Protein AF-A0A4S0IEU8-F1 (afdb_monomer)

Radius of gyration: 22.79 Å; Cα contacts (8 Å, |Δi|>4): 18; chains: 1; bounding box: 40×27×61 Å

Mean predicted aligned error: 5.84 Å

Secondary structure (DSSP, 8-state):
-PPPHHHHHHHHHHHHHHHHHTTHHHHHHHHHHHHHHHHHHHHHHHHHHHHHHH-HHHHHHHHHHHHHT-

Solvent-accessible surface area (backbone atoms only — not comparable to full-atom values): 3976 Å² total; per-residue (Å²): 132,81,83,47,75,63,57,56,49,52,51,53,52,52,52,54,48,51,43,54,75,68,38,45,65,61,53,51,49,50,52,51,50,49,54,63,68,46,43,61,64,51,49,52,53,53,43,52,53,39,19,73,76,70,36,55,67,57,34,52,51,53,50,52,51,55,63,75,74,106

Structure (mmCIF, N/CA/C/O backbone):
data_AF-A0A4S0IEU8-F1
#
_entry.id   AF-A0A4S0IEU8-F1
#
loop_
_atom_site.group_PDB
_atom_site.id
_atom_site.type_symbol
_atom_site.label_atom_id
_atom_site.label_alt_id
_atom_site.label_comp_id
_atom_site.label_asym_id
_atom_site.label_entity_id
_atom_site.label_seq_id
_atom_site.pdbx_PDB_ins_code
_atom_site.Cartn_x
_atom_site.Cartn_y
_atom_site.Cartn_z
_atom_site.occupancy
_atom_site.B_iso_or_equiv
_atom_site.auth_seq_id
_atom_site.auth_comp_id
_atom_site.auth_asym_id
_atom_site.auth_atom_id
_atom_site.pdbx_PDB_model_num
ATOM 1 N N . MET A 1 1 ? 11.634 -18.931 -37.859 1.00 63.41 1 MET A N 1
ATOM 2 C CA . MET A 1 1 ? 12.871 -18.115 -37.817 1.00 63.41 1 MET A CA 1
ATOM 3 C C . MET A 1 1 ? 13.362 -18.111 -36.380 1.00 63.41 1 MET A C 1
ATOM 5 O O . MET A 1 1 ? 12.559 -17.835 -35.501 1.00 63.41 1 MET A O 1
ATOM 9 N N . ARG A 1 2 ? 14.607 -18.516 -36.107 1.00 72.88 2 ARG A N 1
ATOM 10 C CA . ARG A 1 2 ? 15.141 -18.504 -34.734 1.00 72.88 2 ARG A CA 1
ATOM 11 C C . ARG A 1 2 ? 15.455 -17.046 -34.385 1.00 72.88 2 ARG A C 1
ATOM 13 O O . ARG A 1 2 ? 16.157 -16.426 -35.183 1.00 72.88 2 ARG A O 1
ATOM 20 N N . PRO A 1 3 ? 14.929 -16.482 -33.287 1.00 72.50 3 PRO A N 1
ATOM 21 C CA . PRO A 1 3 ? 15.271 -15.122 -32.909 1.00 72.50 3 PRO A CA 1
ATOM 22 C C . PRO A 1 3 ? 16.782 -15.055 -32.693 1.00 72.50 3 PRO A C 1
ATOM 24 O O . PRO A 1 3 ? 17.353 -15.817 -31.913 1.00 72.50 3 PRO A O 1
ATOM 27 N N . THR A 1 4 ? 17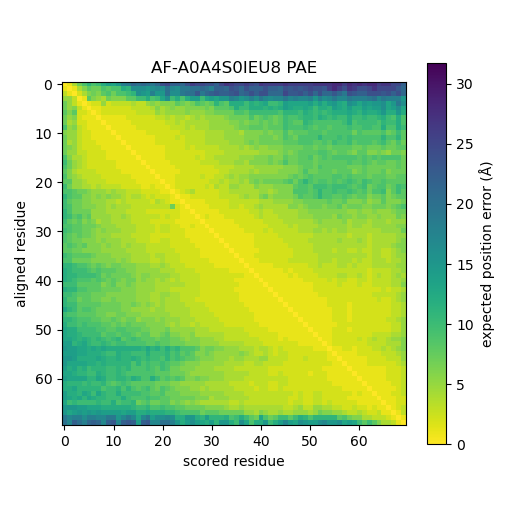.443 -14.194 -33.455 1.00 87.81 4 THR A N 1
ATOM 28 C CA . THR A 1 4 ? 18.866 -13.919 -33.289 1.00 87.81 4 THR A CA 1
ATOM 29 C C . THR A 1 4 ? 19.077 -13.197 -31.965 1.00 87.81 4 THR A C 1
ATOM 31 O O . THR A 1 4 ? 18.227 -12.410 -31.549 1.00 87.81 4 THR A O 1
ATOM 34 N N . LEU A 1 5 ? 20.233 -13.405 -31.331 1.00 90.50 5 LEU A N 1
ATOM 35 C CA . LEU A 1 5 ? 20.598 -12.754 -30.064 1.00 90.50 5 LEU A CA 1
ATOM 36 C C . LEU A 1 5 ? 20.412 -11.224 -30.117 1.00 90.50 5 LEU A C 1
ATOM 38 O O . LEU A 1 5 ? 19.953 -10.613 -29.159 1.00 90.50 5 LEU A O 1
ATOM 42 N N . LYS A 1 6 ? 20.699 -10.631 -31.282 1.00 91.38 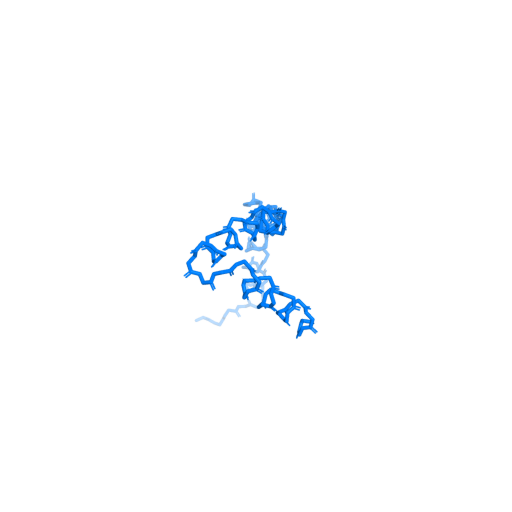6 LYS A N 1
ATOM 43 C CA . LYS A 1 6 ? 20.500 -9.208 -31.567 1.00 91.38 6 LYS A CA 1
ATOM 44 C C . LYS A 1 6 ? 19.032 -8.774 -31.476 1.00 91.38 6 LYS A C 1
ATOM 46 O O . LYS A 1 6 ? 18.747 -7.772 -30.846 1.00 91.38 6 LYS A O 1
ATOM 51 N N . ASN A 1 7 ? 18.102 -9.552 -32.027 1.00 92.81 7 ASN A N 1
ATOM 52 C CA . ASN A 1 7 ? 16.679 -9.200 -32.016 1.00 92.81 7 ASN A CA 1
ATOM 53 C C . ASN A 1 7 ? 16.100 -9.265 -30.598 1.00 92.81 7 ASN A C 1
ATOM 55 O O . ASN A 1 7 ? 15.266 -8.447 -30.230 1.00 92.81 7 ASN A O 1
ATOM 59 N N . VAL A 1 8 ? 16.549 -10.240 -29.799 1.00 94.38 8 VAL A N 1
ATOM 60 C CA . VAL A 1 8 ? 16.164 -10.340 -28.383 1.00 94.38 8 VAL A CA 1
ATOM 61 C C . VAL A 1 8 ? 16.707 -9.143 -27.603 1.00 94.38 8 VAL A C 1
ATOM 63 O O . VAL A 1 8 ? 15.985 -8.561 -26.800 1.00 94.38 8 VAL A O 1
ATOM 66 N N . TRP A 1 9 ? 17.955 -8.746 -27.865 1.00 95.06 9 TRP A N 1
ATOM 67 C CA . TRP A 1 9 ? 18.556 -7.565 -27.251 1.00 95.06 9 TRP A CA 1
ATOM 68 C C . TRP A 1 9 ? 17.835 -6.267 -27.629 1.00 95.06 9 TRP A C 1
ATOM 70 O O . TRP A 1 9 ? 17.535 -5.464 -26.747 1.00 95.06 9 TRP A O 1
ATOM 80 N N . ASP A 1 10 ? 17.521 -6.084 -28.911 1.00 95.69 10 ASP A N 1
ATOM 81 C CA . ASP A 1 10 ? 16.821 -4.899 -29.407 1.00 95.69 10 ASP A CA 1
ATOM 82 C C . ASP A 1 10 ? 15.421 -4.788 -28.774 1.00 95.69 10 ASP A C 1
ATOM 84 O O . ASP A 1 10 ? 15.061 -3.719 -28.286 1.00 95.69 10 ASP A O 1
ATOM 88 N N . LEU A 1 11 ? 14.690 -5.904 -28.647 1.00 95.75 11 LEU A N 1
ATOM 89 C CA . LEU A 1 11 ? 13.380 -5.945 -27.984 1.00 95.75 11 LEU A CA 1
ATOM 90 C C . LEU A 1 11 ? 13.452 -5.584 -26.492 1.00 95.75 11 LEU A C 1
ATOM 92 O O . LEU A 1 11 ? 12.626 -4.815 -25.997 1.00 95.75 11 LEU A O 1
ATOM 96 N N . VAL A 1 12 ? 14.427 -6.133 -25.757 1.00 96.44 12 VAL A N 1
ATOM 97 C CA . VAL A 1 12 ? 14.621 -5.809 -24.332 1.00 96.44 12 VAL A CA 1
ATOM 98 C C . VAL A 1 12 ? 14.972 -4.333 -24.170 1.00 96.44 12 VAL A C 1
ATOM 100 O O . VAL A 1 12 ? 14.405 -3.660 -23.311 1.00 96.44 12 VAL A O 1
ATOM 103 N N . ARG A 1 13 ? 15.872 -3.812 -25.012 1.00 96.56 13 ARG A N 1
ATOM 104 C CA . ARG A 1 13 ? 16.246 -2.396 -25.011 1.00 96.56 13 ARG A CA 1
ATOM 105 C C . ARG A 1 13 ? 15.033 -1.503 -25.258 1.00 96.56 13 ARG A C 1
ATOM 107 O O . ARG A 1 13 ? 14.835 -0.562 -24.499 1.00 96.56 13 ARG A O 1
ATOM 114 N N . GLU A 1 14 ? 14.245 -1.788 -26.287 1.00 96.50 14 GLU A N 1
ATOM 115 C CA . GLU A 1 14 ? 13.058 -1.000 -26.633 1.00 96.50 14 GLU A CA 1
ATOM 116 C C . GLU A 1 14 ? 12.013 -1.038 -25.511 1.00 96.50 14 GLU A C 1
ATOM 118 O O . GLU A 1 14 ? 11.482 0.000 -25.132 1.00 96.50 14 GLU A O 1
ATOM 123 N N . SER A 1 15 ? 11.815 -2.204 -24.889 1.00 95.75 15 SER A N 1
ATOM 124 C CA . SER A 1 15 ? 10.906 -2.360 -23.745 1.00 95.75 15 SER A CA 1
ATOM 125 C C . SER A 1 15 ? 11.344 -1.535 -22.532 1.00 95.75 15 SER A C 1
ATOM 127 O O . SER A 1 15 ? 10.517 -0.892 -21.892 1.00 95.75 15 SER A O 1
ATOM 129 N N . VAL A 1 16 ? 12.642 -1.536 -22.205 1.00 95.25 16 VAL A N 1
ATOM 130 C CA . VAL A 1 16 ? 13.178 -0.752 -21.079 1.00 95.25 16 VAL A CA 1
ATOM 131 C C . VAL A 1 16 ? 13.081 0.745 -21.359 1.00 95.25 16 VAL A C 1
ATOM 133 O O . VAL A 1 16 ? 12.710 1.498 -20.463 1.00 95.25 16 VAL A O 1
ATOM 136 N N . VAL A 1 17 ? 13.393 1.180 -22.583 1.00 96.31 17 VAL A N 1
ATOM 137 C CA . VAL A 1 17 ? 13.273 2.591 -22.976 1.00 96.31 17 VAL A CA 1
ATOM 138 C C . VAL A 1 17 ? 11.818 3.039 -22.894 1.00 96.31 17 VAL A C 1
ATOM 140 O O . VAL A 1 17 ? 11.545 4.009 -22.200 1.00 96.31 17 VAL A O 1
ATOM 143 N N . GLY A 1 18 ? 10.885 2.284 -23.482 1.00 96.06 18 GLY A N 1
ATOM 144 C CA . GLY A 1 18 ? 9.456 2.593 -23.399 1.00 96.06 18 GLY A CA 1
ATOM 145 C C . GLY A 1 18 ? 8.949 2.649 -21.956 1.00 96.06 18 GLY A C 1
ATOM 146 O O . GLY A 1 18 ? 8.267 3.591 -21.580 1.00 96.06 18 GLY A O 1
ATOM 147 N N . PHE A 1 19 ? 9.361 1.706 -21.104 1.00 93.88 19 PHE A N 1
ATOM 148 C CA . PHE A 1 19 ? 8.990 1.703 -19.685 1.00 93.88 19 PHE A CA 1
ATOM 149 C C . PHE A 1 19 ? 9.472 2.955 -18.929 1.00 93.88 19 PHE A C 1
ATOM 151 O O . PHE A 1 19 ? 8.779 3.461 -18.043 1.00 93.88 19 PHE A O 1
ATOM 158 N N . VAL A 1 20 ? 10.666 3.456 -19.253 1.00 94.75 20 VAL A N 1
ATOM 159 C CA . VAL A 1 20 ? 11.207 4.684 -18.656 1.00 94.75 20 VAL A CA 1
ATOM 160 C C . VAL A 1 20 ? 10.528 5.925 -19.236 1.00 94.75 20 VAL A C 1
ATOM 162 O O . VAL A 1 20 ? 10.145 6.801 -18.461 1.00 94.75 20 VAL A O 1
ATOM 165 N N . ASP A 1 21 ? 10.343 5.984 -20.555 1.00 95.56 21 ASP A N 1
ATOM 166 C CA . ASP A 1 21 ? 9.685 7.096 -21.253 1.00 95.56 21 ASP A CA 1
ATOM 167 C C . ASP A 1 21 ? 8.224 7.265 -20.799 1.00 95.56 21 ASP A C 1
ATOM 169 O O . ASP A 1 21 ? 7.763 8.389 -20.583 1.00 95.56 21 ASP A O 1
ATOM 173 N N . ASP A 1 22 ? 7.532 6.159 -20.514 1.00 94.00 22 ASP A N 1
ATOM 174 C CA . ASP A 1 22 ? 6.186 6.138 -19.926 1.00 94.00 22 ASP A CA 1
ATOM 175 C C . ASP A 1 22 ? 6.165 6.544 -18.440 1.00 94.00 22 ASP A C 1
ATOM 177 O O . ASP A 1 22 ? 5.126 6.476 -17.782 1.00 94.00 22 ASP A O 1
ATOM 181 N N . ASN A 1 23 ? 7.300 6.964 -17.869 1.00 92.25 23 ASN A N 1
ATOM 182 C CA . ASN A 1 23 ? 7.443 7.332 -16.459 1.00 92.25 23 ASN A CA 1
ATOM 183 C C . ASN A 1 23 ? 6.948 6.237 -15.497 1.00 92.25 23 ASN A C 1
ATOM 185 O O . ASN A 1 23 ? 6.522 6.531 -14.375 1.00 92.25 23 ASN A O 1
ATOM 189 N N . ALA A 1 24 ? 7.010 4.964 -15.897 1.00 91.75 24 ALA A N 1
ATOM 190 C CA . ALA A 1 24 ? 6.404 3.870 -15.141 1.00 91.75 24 ALA A CA 1
ATOM 191 C C . ALA A 1 24 ? 7.025 3.706 -13.743 1.00 91.75 24 ALA A C 1
ATOM 193 O O . ALA A 1 24 ? 6.325 3.377 -12.784 1.00 91.75 24 ALA A O 1
ATOM 194 N N . LEU A 1 25 ? 8.318 4.021 -13.595 1.00 92.38 25 LEU A N 1
ATOM 195 C CA . LEU A 1 25 ? 8.990 4.089 -12.292 1.00 92.38 25 LEU A CA 1
ATOM 196 C C . LEU A 1 25 ? 8.385 5.169 -11.391 1.00 92.38 25 LEU A C 1
ATOM 198 O O . LEU A 1 25 ? 8.075 4.902 -10.232 1.00 92.38 25 LEU A O 1
ATOM 202 N N . SER A 1 26 ? 8.186 6.374 -11.926 1.00 94.12 26 SER A N 1
ATOM 203 C CA . SER A 1 26 ? 7.598 7.501 -11.199 1.00 94.12 26 SER A CA 1
ATOM 204 C C . SER A 1 26 ? 6.143 7.223 -10.826 1.00 94.12 26 SER A C 1
ATOM 206 O O . SER A 1 26 ? 5.733 7.512 -9.704 1.00 94.12 26 SER A O 1
ATOM 208 N N . HIS A 1 27 ? 5.370 6.601 -11.720 1.00 94.19 27 HIS A N 1
ATOM 209 C CA . HIS A 1 27 ? 4.006 6.159 -11.431 1.00 94.19 27 HIS A CA 1
ATOM 210 C C . HIS A 1 27 ? 3.968 5.094 -10.330 1.00 94.19 27 HIS A C 1
ATOM 212 O O . HIS A 1 27 ? 3.185 5.220 -9.388 1.00 94.19 27 HIS A O 1
ATOM 218 N N . GLY A 1 28 ? 4.842 4.086 -10.394 1.00 94.25 28 GLY A N 1
ATOM 219 C CA . GLY A 1 28 ? 4.966 3.074 -9.345 1.00 94.25 28 GLY A CA 1
ATOM 220 C C . GLY A 1 28 ? 5.363 3.682 -7.998 1.00 94.25 28 GLY A C 1
ATOM 221 O O . GLY A 1 28 ? 4.747 3.381 -6.976 1.00 94.25 28 GLY A O 1
ATOM 222 N N . ALA A 1 29 ? 6.330 4.602 -8.000 1.00 95.62 29 ALA A N 1
ATOM 223 C CA . ALA A 1 29 ? 6.734 5.337 -6.808 1.00 95.62 29 ALA A CA 1
ATOM 224 C C . ALA A 1 29 ? 5.575 6.165 -6.235 1.00 95.62 29 ALA A C 1
ATOM 226 O O . ALA A 1 29 ? 5.331 6.115 -5.032 1.00 95.62 29 ALA A O 1
ATOM 227 N N . ALA A 1 30 ? 4.815 6.869 -7.077 1.00 96.56 30 ALA A N 1
ATOM 228 C CA . ALA A 1 30 ? 3.650 7.637 -6.649 1.00 96.56 30 ALA A CA 1
ATOM 229 C C . ALA A 1 30 ? 2.581 6.747 -5.997 1.00 96.56 30 ALA A C 1
ATOM 231 O O . ALA A 1 30 ? 2.039 7.118 -4.958 1.00 96.56 30 ALA A O 1
ATOM 232 N N . MET A 1 31 ? 2.317 5.557 -6.548 1.00 96.38 31 MET A N 1
ATOM 233 C CA . MET A 1 31 ? 1.396 4.588 -5.941 1.00 96.38 31 MET A CA 1
ATOM 234 C C . MET A 1 31 ? 1.905 4.082 -4.587 1.00 96.38 31 MET A C 1
ATOM 236 O O . MET A 1 31 ? 1.134 4.016 -3.631 1.00 96.38 31 MET A O 1
ATOM 240 N N . ALA A 1 32 ? 3.199 3.769 -4.477 1.00 97.00 32 ALA A N 1
ATOM 241 C CA . ALA A 1 32 ? 3.804 3.321 -3.225 1.00 97.00 32 ALA A CA 1
ATOM 242 C C . ALA A 1 32 ? 3.758 4.411 -2.142 1.00 97.00 32 ALA A C 1
ATOM 244 O O . ALA A 1 32 ? 3.345 4.137 -1.016 1.00 97.00 32 ALA A O 1
ATOM 245 N N . PHE A 1 33 ? 4.117 5.652 -2.486 1.00 96.19 33 PHE A N 1
ATOM 246 C CA . PHE A 1 33 ? 4.014 6.795 -1.576 1.00 96.19 33 PHE A CA 1
ATOM 247 C C . PHE A 1 33 ? 2.568 7.055 -1.168 1.00 96.19 33 PHE A C 1
ATOM 249 O O . PHE A 1 33 ? 2.295 7.219 0.017 1.00 96.19 33 PHE A O 1
ATOM 256 N N . TYR A 1 34 ? 1.630 7.031 -2.116 1.00 95.44 34 TYR A N 1
ATOM 257 C CA . TYR A 1 34 ? 0.212 7.172 -1.808 1.00 95.44 34 TYR A CA 1
ATOM 258 C C . TYR A 1 34 ? -0.254 6.094 -0.826 1.00 95.44 34 TYR A C 1
ATOM 260 O O . TYR A 1 34 ? -0.845 6.430 0.198 1.00 95.44 34 TYR A O 1
ATOM 268 N N . ALA A 1 35 ? 0.052 4.819 -1.074 1.00 96.19 35 ALA A N 1
ATOM 269 C CA . ALA A 1 35 ? -0.330 3.723 -0.187 1.00 96.19 35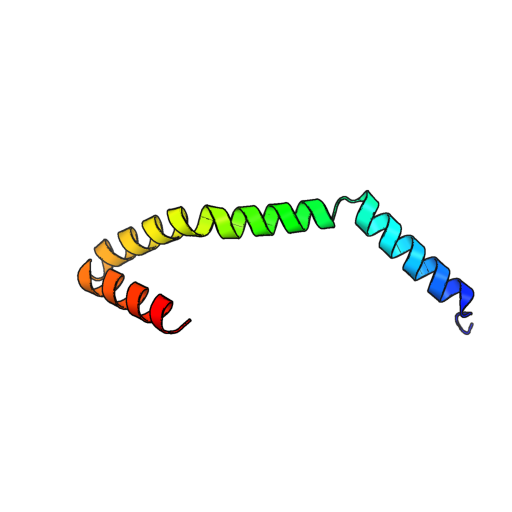 ALA A CA 1
ATOM 270 C C . ALA A 1 35 ? 0.294 3.865 1.212 1.00 96.19 35 ALA A C 1
ATOM 272 O O . ALA A 1 35 ? -0.414 3.786 2.212 1.00 96.19 3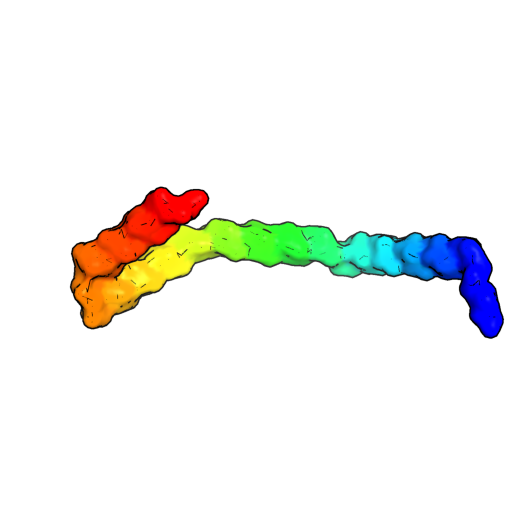5 ALA A O 1
ATOM 273 N N . ALA A 1 36 ? 1.599 4.134 1.293 1.00 96.50 36 ALA A N 1
ATOM 274 C CA . ALA A 1 36 ? 2.305 4.250 2.566 1.00 96.50 36 ALA A CA 1
ATOM 275 C C . ALA A 1 36 ? 1.842 5.468 3.380 1.00 96.50 36 ALA A C 1
ATOM 277 O O . ALA A 1 36 ? 1.573 5.355 4.574 1.00 96.50 36 ALA A O 1
ATOM 278 N N . THR A 1 37 ? 1.715 6.635 2.746 1.00 96.25 37 THR A N 1
ATOM 279 C CA . THR A 1 37 ? 1.320 7.876 3.425 1.00 96.25 37 THR A CA 1
ATOM 280 C C . THR A 1 37 ? -0.171 7.902 3.765 1.00 96.25 37 THR A C 1
ATOM 282 O O . THR A 1 37 ? -0.546 8.435 4.808 1.00 96.25 37 THR A O 1
ATOM 285 N N . SER A 1 38 ? -1.034 7.302 2.938 1.00 97.19 38 SER A N 1
ATOM 286 C CA . SER A 1 38 ? -2.471 7.200 3.237 1.00 97.19 38 SER A CA 1
ATOM 287 C C . SER A 1 38 ? -2.804 6.127 4.275 1.00 97.19 38 SER A C 1
ATOM 289 O O . SER A 1 38 ? -3.897 6.160 4.838 1.00 97.19 38 SER A O 1
ATOM 291 N N . LEU A 1 39 ? -1.878 5.216 4.593 1.00 95.94 39 LEU A N 1
ATOM 292 C CA . LEU A 1 39 ? -2.125 4.129 5.539 1.00 95.94 39 LEU A CA 1
ATOM 293 C C . LEU A 1 39 ? -2.588 4.642 6.910 1.00 95.94 39 LEU A C 1
ATOM 295 O O . LEU A 1 39 ? -3.568 4.140 7.448 1.00 95.94 39 LEU A O 1
ATOM 299 N N . ALA A 1 40 ? -1.932 5.667 7.460 1.00 94.88 40 ALA A N 1
ATOM 300 C CA . ALA A 1 40 ? -2.291 6.222 8.766 1.00 94.88 40 ALA A CA 1
ATOM 301 C C . ALA A 1 40 ? -3.732 6.780 8.821 1.00 94.88 40 ALA A C 1
ATOM 303 O O . ALA A 1 40 ? -4.503 6.321 9.668 1.00 94.88 40 ALA A O 1
ATOM 304 N N . PRO A 1 41 ? -4.155 7.716 7.941 1.00 96.31 41 PRO A N 1
ATOM 305 C CA . PRO A 1 41 ? -5.531 8.210 7.961 1.00 96.31 41 PRO A CA 1
ATOM 306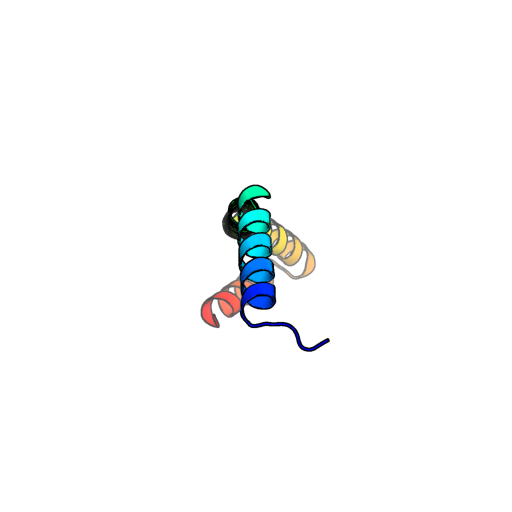 C C . PRO A 1 41 ? -6.560 7.121 7.632 1.00 96.31 41 PRO A C 1
ATOM 308 O O . PRO A 1 41 ? -7.630 7.101 8.237 1.00 96.31 41 PRO A O 1
ATOM 311 N N . VAL A 1 42 ? -6.242 6.183 6.735 1.00 96.69 42 VAL A N 1
ATOM 312 C CA . VAL A 1 42 ? -7.130 5.050 6.431 1.00 96.69 42 VAL A CA 1
ATOM 313 C C . VAL A 1 42 ? -7.318 4.159 7.660 1.00 96.69 42 VAL A C 1
ATOM 315 O O . VAL A 1 42 ? -8.452 3.818 7.993 1.00 96.69 42 VAL A O 1
ATOM 318 N N . LEU A 1 43 ? -6.244 3.829 8.383 1.00 95.44 43 LEU A N 1
ATOM 319 C CA . LEU A 1 43 ? -6.323 3.032 9.609 1.00 95.44 43 LEU A CA 1
ATOM 320 C C . LEU A 1 43 ? -7.160 3.721 10.687 1.00 95.44 43 LEU A C 1
ATOM 322 O O . LEU A 1 43 ? -7.963 3.054 11.333 1.00 95.44 43 LEU A O 1
ATOM 326 N N . ILE A 1 44 ? -7.039 5.042 10.848 1.00 95.50 44 ILE A N 1
ATOM 327 C CA . ILE A 1 44 ? -7.883 5.805 11.782 1.00 95.50 44 ILE A CA 1
ATOM 328 C C . ILE A 1 44 ? -9.368 5.614 11.448 1.00 95.50 44 ILE A C 1
ATOM 330 O O . ILE A 1 44 ? -10.168 5.329 12.339 1.00 95.50 44 ILE A O 1
ATOM 334 N N . ILE A 1 45 ? -9.738 5.727 10.170 1.00 97.50 45 ILE A N 1
ATOM 335 C CA . ILE A 1 45 ? -11.125 5.544 9.718 1.00 97.50 45 ILE A CA 1
ATOM 336 C C . ILE A 1 45 ? -11.597 4.111 9.995 1.00 97.50 45 ILE A C 1
ATOM 338 O O . ILE A 1 45 ? -12.683 3.913 10.540 1.00 97.50 45 ILE A O 1
ATOM 342 N N . VAL A 1 46 ? -10.779 3.109 9.664 1.00 96.88 46 VAL A N 1
ATOM 343 C CA . VAL A 1 46 ? -11.109 1.692 9.879 1.00 96.88 46 VAL A CA 1
ATOM 344 C C . VAL A 1 46 ? -11.316 1.390 11.365 1.00 96.88 46 VAL A C 1
ATOM 346 O O . VAL A 1 46 ? -12.311 0.762 11.724 1.00 96.88 46 VAL A O 1
ATOM 349 N N . VAL A 1 47 ? -10.430 1.874 12.240 1.00 96.19 47 VAL A N 1
ATOM 350 C CA . VAL A 1 47 ? -10.536 1.690 13.697 1.00 96.19 47 VAL A CA 1
ATOM 351 C C . VAL A 1 47 ? -11.775 2.385 14.251 1.00 96.19 47 VAL A C 1
ATOM 353 O O . VAL A 1 47 ? -12.461 1.814 15.094 1.00 96.19 47 VAL A O 1
ATOM 356 N N . ALA A 1 48 ? -12.106 3.584 13.765 1.00 97.06 48 ALA A N 1
ATOM 357 C CA . ALA A 1 48 ? -13.312 4.291 14.184 1.00 97.06 48 ALA A CA 1
ATOM 358 C C . ALA A 1 48 ? -14.583 3.499 13.836 1.00 97.06 48 ALA A C 1
ATOM 360 O O . ALA A 1 48 ? -15.444 3.305 14.694 1.00 97.06 48 ALA A O 1
ATOM 361 N N . ILE A 1 49 ? -14.679 2.983 12.605 1.00 98.12 49 ILE A N 1
ATOM 362 C CA . ILE A 1 49 ? -15.817 2.164 12.161 1.00 98.12 49 ILE A CA 1
ATOM 363 C C . ILE A 1 49 ? -15.897 0.864 12.971 1.00 98.12 49 ILE A C 1
ATOM 365 O O . ILE A 1 49 ? -16.968 0.510 13.465 1.00 98.12 49 ILE A O 1
ATOM 369 N N . ALA A 1 50 ? -14.771 0.173 13.156 1.00 97.06 50 ALA A N 1
ATOM 370 C CA . ALA A 1 50 ? -14.713 -1.051 13.949 1.00 97.06 50 ALA A CA 1
ATOM 371 C C . ALA A 1 50 ? -15.093 -0.802 15.416 1.00 97.06 50 ALA A C 1
ATOM 373 O O . ALA A 1 50 ? -15.823 -1.598 16.001 1.00 97.06 50 ALA A O 1
ATOM 374 N N . GLY A 1 51 ? -14.669 0.323 15.994 1.00 97.06 51 GLY A N 1
ATOM 375 C CA . GLY A 1 51 ? -15.016 0.717 17.356 1.00 97.06 51 GLY A CA 1
ATOM 376 C C . GLY A 1 51 ? -16.514 0.961 17.546 1.00 97.06 51 GLY A C 1
ATOM 377 O O . GLY A 1 51 ? -17.057 0.603 18.588 1.00 97.06 51 GLY A O 1
ATOM 378 N N . ILE A 1 52 ? -17.198 1.506 16.535 1.00 97.56 52 ILE A N 1
ATOM 379 C CA . ILE A 1 52 ? -18.660 1.675 16.548 1.00 97.56 52 ILE A CA 1
ATOM 380 C C . ILE A 1 52 ? -19.372 0.320 16.432 1.00 97.56 52 ILE A C 1
ATOM 382 O O . ILE A 1 52 ? -20.365 0.092 17.118 1.00 97.56 52 ILE A O 1
ATOM 386 N N . ALA A 1 53 ? -18.880 -0.581 15.579 1.00 97.69 53 ALA A N 1
ATOM 387 C CA . ALA A 1 53 ? -19.528 -1.866 15.313 1.00 97.69 53 ALA A CA 1
ATOM 388 C C . ALA A 1 53 ? -19.285 -2.929 16.404 1.00 97.69 53 ALA A C 1
ATOM 390 O O . ALA A 1 53 ? -20.176 -3.728 16.685 1.00 97.69 53 ALA A O 1
ATOM 391 N N . PHE A 1 54 ? -18.092 -2.949 17.006 1.00 95.56 54 PHE A N 1
ATOM 392 C CA . PHE A 1 54 ? -17.622 -4.030 17.886 1.00 95.56 54 PHE A CA 1
ATOM 393 C C . PHE A 1 54 ? -17.121 -3.554 19.259 1.00 95.56 54 PHE A C 1
ATOM 395 O O . PHE A 1 54 ? -16.790 -4.381 20.106 1.00 95.56 54 PHE A O 1
ATOM 402 N N . GLY A 1 55 ? -17.073 -2.242 19.499 1.00 95.25 55 GLY A N 1
ATOM 403 C CA . GLY A 1 55 ? -16.509 -1.642 20.708 1.00 95.25 55 GLY A CA 1
ATOM 404 C C . GLY A 1 55 ? -15.059 -1.182 20.522 1.00 95.25 55 GLY A C 1
ATOM 405 O O . GLY A 1 55 ? -14.262 -1.812 19.824 1.00 95.25 55 GLY A O 1
ATOM 406 N N . HIS A 1 56 ? -14.714 -0.058 21.156 1.00 93.88 56 HIS A N 1
ATOM 407 C CA . HIS A 1 56 ? -13.419 0.608 20.974 1.00 93.88 56 HIS A CA 1
ATOM 408 C C . HIS A 1 56 ? -12.237 -0.259 21.436 1.00 93.88 56 HIS A C 1
ATOM 410 O O . HIS A 1 56 ? -11.261 -0.406 20.702 1.00 93.88 56 HIS A O 1
ATOM 416 N N . ASP A 1 57 ? -12.367 -0.902 22.600 1.00 94.06 57 ASP A N 1
ATOM 417 C CA . ASP A 1 57 ? -11.313 -1.745 23.177 1.00 94.06 57 ASP A CA 1
ATOM 418 C C . ASP A 1 57 ? -10.999 -2.957 22.291 1.00 94.06 57 ASP A C 1
ATOM 420 O O . ASP A 1 57 ? -9.835 -3.299 22.088 1.00 94.06 57 ASP A O 1
ATOM 424 N N . ALA A 1 58 ? -12.028 -3.577 21.701 1.00 93.25 58 ALA A N 1
ATOM 425 C CA . ALA A 1 58 ? -11.865 -4.713 20.798 1.00 93.25 58 ALA A CA 1
ATOM 426 C C . ALA A 1 58 ? -11.138 -4.310 19.505 1.00 93.25 58 ALA A C 1
ATOM 428 O O . ALA A 1 58 ? -10.231 -5.016 19.058 1.00 93.25 58 ALA A O 1
ATOM 429 N N . ALA A 1 59 ? -11.490 -3.155 18.930 1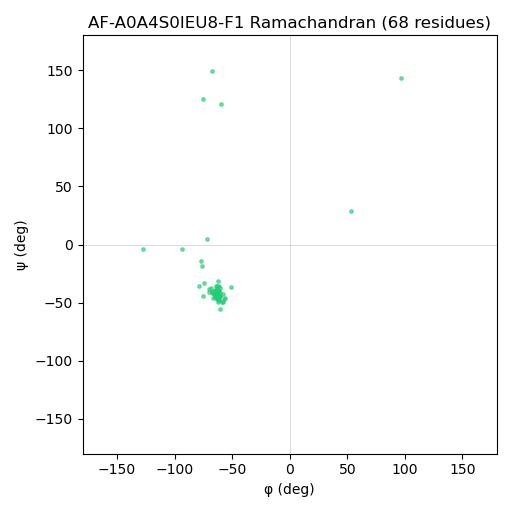.00 95.75 59 ALA A N 1
ATOM 430 C CA . ALA A 1 59 ? -10.831 -2.623 17.739 1.00 95.75 59 ALA A CA 1
ATOM 431 C C . ALA A 1 59 ? -9.358 -2.263 18.006 1.00 95.75 59 ALA A C 1
ATOM 433 O O . ALA A 1 59 ? -8.482 -2.598 17.206 1.00 95.75 59 ALA A O 1
ATOM 434 N N . GLN A 1 60 ? -9.067 -1.628 19.147 1.00 93.88 60 GLN A N 1
ATOM 435 C CA . GLN A 1 60 ? -7.704 -1.264 19.531 1.00 93.88 60 GLN A CA 1
ATOM 436 C C . GLN A 1 60 ? -6.838 -2.497 19.832 1.00 93.88 60 GLN A C 1
ATOM 438 O O . GLN A 1 60 ? -5.683 -2.543 19.408 1.00 93.88 60 GLN A O 1
ATOM 443 N N . LEU A 1 61 ? -7.390 -3.504 20.519 1.00 94.69 61 LEU A N 1
ATOM 444 C CA . LEU A 1 61 ? -6.697 -4.760 20.816 1.00 94.69 61 LEU A CA 1
ATOM 445 C C . LEU A 1 61 ? -6.369 -5.544 19.537 1.00 94.69 61 LEU A C 1
ATOM 447 O O . LEU A 1 61 ? -5.266 -6.065 19.396 1.00 94.69 61 LEU A O 1
ATOM 451 N N . ALA A 1 62 ? -7.305 -5.609 18.588 1.00 93.88 62 ALA A N 1
ATOM 452 C CA . ALA A 1 62 ? -7.071 -6.269 17.306 1.00 93.88 62 ALA A CA 1
ATOM 453 C C . ALA A 1 62 ? -5.952 -5.577 16.511 1.00 93.88 62 ALA A C 1
ATOM 455 O O . ALA A 1 62 ? -5.068 -6.248 15.976 1.00 93.88 62 ALA A O 1
ATOM 456 N N . LEU A 1 63 ? -5.946 -4.239 16.475 1.00 93.69 63 LEU A N 1
ATOM 457 C CA . LEU A 1 63 ? -4.896 -3.480 15.796 1.00 93.69 63 LEU A CA 1
ATOM 458 C C . LEU A 1 63 ? -3.525 -3.665 16.463 1.00 93.69 63 LEU A C 1
ATOM 460 O O . LEU A 1 63 ? -2.535 -3.883 15.765 1.00 93.69 63 LEU A O 1
ATOM 464 N N . SER A 1 64 ? -3.446 -3.599 17.795 1.00 94.25 64 SER A N 1
ATOM 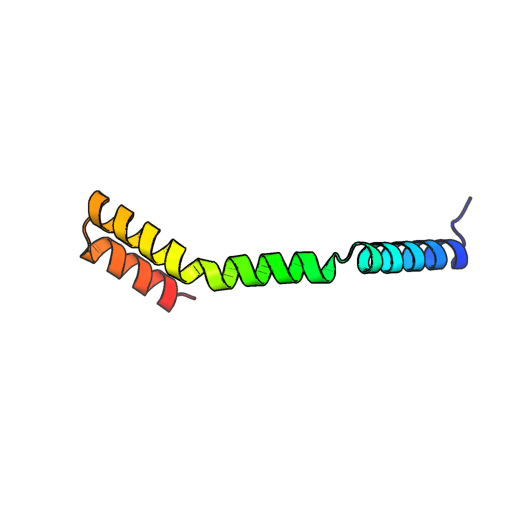465 C CA . SER A 1 64 ? -2.174 -3.769 18.509 1.00 94.25 64 SER A CA 1
ATOM 466 C C . SER A 1 64 ? -1.596 -5.174 18.330 1.00 94.25 64 SER A C 1
ATOM 468 O O . SER A 1 64 ? -0.388 -5.312 18.126 1.00 94.25 64 SER A O 1
ATOM 470 N N . ALA A 1 65 ? -2.449 -6.202 18.320 1.00 94.69 65 ALA A N 1
ATOM 471 C CA . ALA A 1 65 ? -2.058 -7.572 18.008 1.00 94.69 65 ALA A CA 1
ATOM 472 C C . ALA A 1 65 ? -1.522 -7.699 16.574 1.00 94.69 65 ALA A C 1
ATOM 474 O O . ALA A 1 65 ? -0.493 -8.335 16.361 1.00 94.69 65 ALA A O 1
ATOM 475 N N . GLN A 1 66 ? -2.170 -7.050 15.600 1.00 92.62 66 GLN A N 1
ATOM 476 C CA . GLN A 1 66 ? -1.741 -7.085 14.201 1.00 92.62 66 GLN A CA 1
ATOM 477 C C . GLN A 1 66 ? -0.383 -6.404 13.987 1.00 92.62 66 GLN A C 1
ATOM 479 O O . GLN A 1 66 ? 0.434 -6.923 13.234 1.00 92.62 66 GLN A O 1
ATOM 484 N N . ILE A 1 67 ? -0.131 -5.273 14.6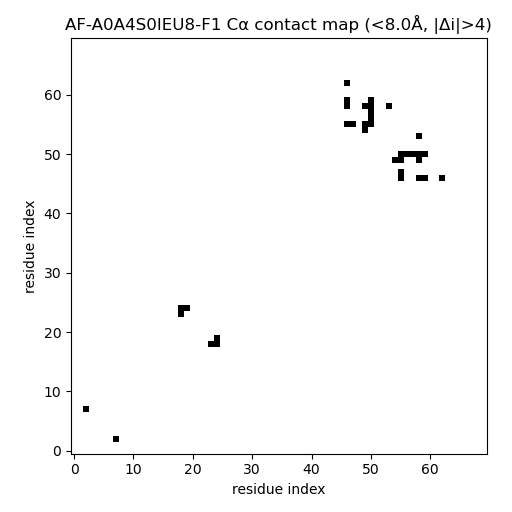56 1.00 92.25 67 ILE A N 1
ATOM 485 C CA . ILE A 1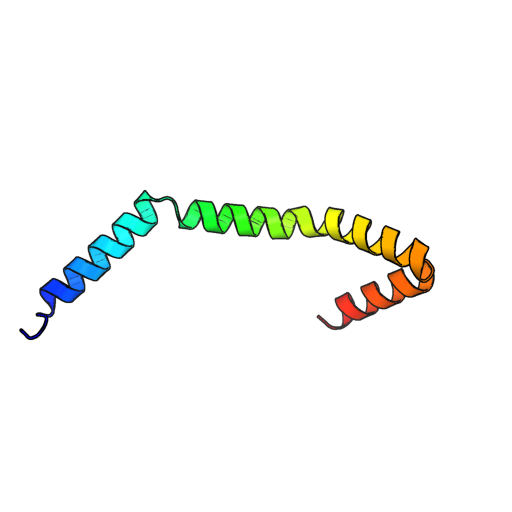 67 ? 1.152 -4.554 14.586 1.00 92.25 67 ILE A CA 1
ATOM 486 C C . ILE A 1 67 ? 2.262 -5.336 15.292 1.00 92.25 67 ILE A C 1
ATOM 488 O O . ILE A 1 67 ? 3.385 -5.361 14.811 1.00 92.25 67 ILE A O 1
ATOM 492 N N . SER A 1 68 ? 1.955 -5.979 16.420 1.00 92.19 68 SER A N 1
ATOM 493 C CA . SER A 1 68 ? 2.945 -6.740 17.196 1.00 92.19 68 SER A CA 1
ATOM 494 C C . SER A 1 68 ? 3.299 -8.094 16.567 1.00 92.19 68 SER A C 1
ATOM 496 O O . SER A 1 68 ? 4.297 -8.697 16.948 1.00 92.19 68 SER A O 1
ATOM 498 N N . GLY A 1 69 ? 2.457 -8.596 15.657 1.00 86.75 69 GLY A N 1
ATOM 499 C CA . GLY A 1 69 ? 2.685 -9.827 14.895 1.00 86.75 69 GLY A CA 1
ATOM 500 C C . GLY A 1 69 ? 3.346 -9.629 13.524 1.00 86.75 69 GLY A C 1
ATOM 501 O O . GLY A 1 69 ? 3.591 -10.627 12.847 1.00 86.75 69 GLY A O 1
ATOM 502 N N . LEU A 1 70 ? 3.583 -8.379 13.107 1.00 73.81 70 LEU A N 1
ATOM 503 C CA . LEU A 1 70 ? 4.375 -8.002 11.926 1.00 73.81 70 LEU A CA 1
ATOM 504 C C . LEU A 1 70 ? 5.861 -7.886 12.287 1.00 73.81 70 LEU A C 1
ATOM 506 O O . LEU A 1 70 ? 6.684 -8.220 11.407 1.00 73.81 70 LEU A O 1
#

pLDDT: mean 93.51, std 6.09, range [63.41, 98.12]

Foldseek 3Di:
DPDDPVNVVVVVVVVVVVCVVVVVVVVVVVVVCCCVVCVVVVLVVVLVVCCVVPNNVVSVVVVVVVVVVD

Sequence (70 aa):
MRPTLKNVWDLVRESVVGFVDDNALSHGAAMAFYAATSLAPVLIIVVAIAGIAFGHDAAQLALSAQISGL